Protein AF-A0A0K0GNX7-F1 (afdb_monomer_lite)

Sequence (170 aa):
MAQVKRARSDFEEAIKRAPRALDGAAYTSLGALYYQVPGWPIGFGDDAKARTLLYQGLAIDPDGLDSNYFVGDFLRDQKDWAGAEKAFAKAAAAAPRPGRQIADAGRRKELAAKLADVRAQLAKLVSRLPDCTACAFCWLKTIFHWAKASAPRCGAPPMRWTGCMTASVR

Radius of gyration: 24.94 Å; chains: 1; bounding box: 65×67×50 Å

Organism: Xanthomonas oryzae pv. oryzae (strain PXO99A) (NCBI:txid360094)

Secondary structure (DSSP, 8-state):
-HHHHHHHHHHHHHHHH-TTGGGGHHHHHHHHHHHHS--TTTS---HHHHHHHHHHHHHH-TT-HHHHHHHHHHHHHTT-HHHHHHHHHHHHHPPPPTT-HHHHHHHHHHHHHHHHHHHHHHHHHHTTS--HHHHHHTSSSSTTS----PPP------------------

Foldseek 3Di:
DVVLVVLLVVLVVCCVPPCCPPLNVSLLVNLLSQCVPDPPPVDPHDLVSSVVSLVVSCVSPVQELSSLQSQLVSCVSVVVLVSNLVSLVSSLPHDDDPPCNVVSVVSNVVSVVSNVVSVVSVVVVVVPDPPVVVVVVVPPVPPPPDPDDDDDDPDDDDDDDDDDDDDDDD

InterPro domains:
  IPR011990 Tetratricopeptide-like helical domain superfamily [G3DSA:1.25.40.10] (1-137)
  IPR011990 Tetratricopeptide-like helical domain superfamily [SSF48452] (4-97)

Structure (mmCIF, N/CA/C/O backbone):
data_AF-A0A0K0GNX7-F1
#
_entry.id   AF-A0A0K0GNX7-F1
#
loop_
_atom_site.group_PDB
_atom_site.id
_atom_site.type_symbol
_atom_site.label_atom_id
_atom_site.label_alt_id
_atom_site.label_comp_id
_atom_site.label_asym_id
_atom_site.label_entity_id
_atom_site.label_seq_id
_atom_site.pdbx_PDB_ins_code
_atom_site.Cartn_x
_atom_site.Cartn_y
_atom_site.Cartn_z
_atom_site.occupancy
_atom_site.B_iso_or_equiv
_atom_site.auth_seq_id
_atom_site.auth_comp_id
_atom_site.auth_as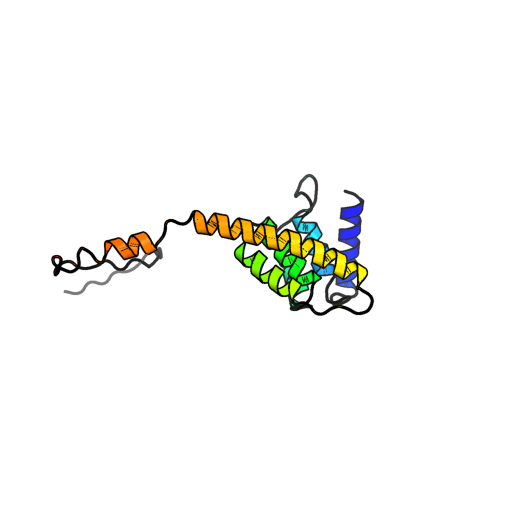ym_id
_atom_site.auth_atom_id
_atom_site.pdbx_PDB_model_num
ATOM 1 N N . MET A 1 1 ? 3.141 19.637 6.027 1.00 74.31 1 MET A N 1
ATOM 2 C CA . MET A 1 1 ? 3.370 18.572 7.039 1.00 74.31 1 MET A CA 1
ATOM 3 C C . MET A 1 1 ? 2.287 18.487 8.118 1.00 74.31 1 MET A C 1
ATOM 5 O O . MET A 1 1 ? 2.021 17.385 8.581 1.00 74.31 1 MET A O 1
ATOM 9 N N . ALA A 1 2 ? 1.625 19.583 8.519 1.00 87.88 2 ALA A N 1
ATOM 10 C CA . ALA A 1 2 ? 0.571 19.532 9.545 1.00 87.88 2 ALA A CA 1
ATOM 11 C C . ALA A 1 2 ? -0.664 18.694 9.145 1.00 87.88 2 ALA A C 1
ATOM 13 O O . ALA A 1 2 ? -1.281 18.068 9.999 1.00 87.88 2 ALA A O 1
ATOM 14 N N . GLN A 1 3 ? -1.028 18.663 7.859 1.00 90.94 3 GLN A N 1
ATOM 15 C CA . GLN A 1 3 ? -2.144 17.853 7.351 1.00 90.94 3 GLN A CA 1
ATOM 16 C C . GLN A 1 3 ? -1.831 16.356 7.439 1.00 90.94 3 GLN A C 1
ATOM 18 O O . GLN A 1 3 ? -2.646 15.584 7.919 1.00 90.94 3 GLN A O 1
ATOM 23 N N . VAL A 1 4 ? -0.617 15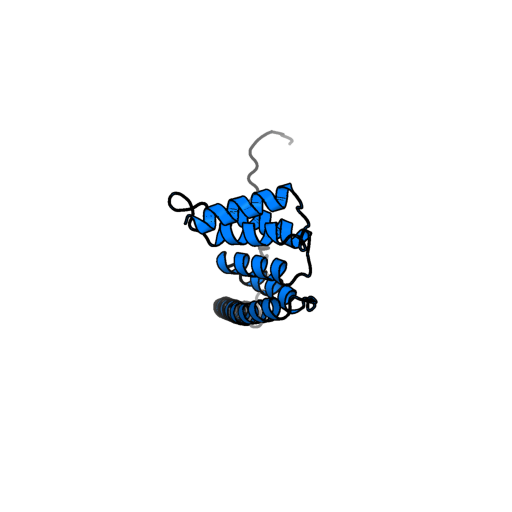.963 7.050 1.00 92.12 4 VAL A N 1
ATOM 24 C CA . VAL A 1 4 ? -0.181 14.559 7.051 1.00 92.12 4 VAL A CA 1
ATOM 25 C C . VAL A 1 4 ? -0.054 14.014 8.478 1.00 92.12 4 VAL A C 1
ATOM 27 O O . VAL A 1 4 ? -0.452 12.887 8.751 1.00 92.12 4 VAL A O 1
ATOM 30 N N . LYS A 1 5 ? 0.431 14.837 9.420 1.00 92.44 5 LYS A N 1
ATOM 31 C CA . LYS A 1 5 ? 0.465 14.482 10.848 1.00 92.44 5 LYS A CA 1
ATOM 32 C C . LYS A 1 5 ? -0.940 14.314 11.442 1.00 92.44 5 LYS A C 1
ATOM 34 O O . LYS A 1 5 ? -1.141 13.401 12.233 1.00 92.44 5 LYS A O 1
ATOM 39 N N . ARG A 1 6 ? -1.902 15.157 11.041 1.00 95.75 6 ARG A N 1
ATOM 40 C CA . ARG A 1 6 ? -3.314 15.008 11.435 1.00 95.75 6 ARG A CA 1
ATOM 41 C C . ARG A 1 6 ? -3.931 13.737 10.857 1.00 95.75 6 ARG A C 1
ATOM 43 O O . ARG A 1 6 ? -4.392 12.912 11.628 1.00 95.75 6 ARG A O 1
ATOM 50 N N . ALA A 1 7 ? -3.791 13.512 9.550 1.00 96.69 7 ALA A N 1
ATOM 51 C CA . ALA A 1 7 ? -4.288 12.303 8.892 1.00 96.69 7 ALA A CA 1
ATOM 52 C C . ALA A 1 7 ? -3.738 11.020 9.535 1.00 96.69 7 ALA A C 1
ATOM 54 O O . ALA A 1 7 ? -4.474 10.062 9.745 1.00 96.69 7 ALA A O 1
ATOM 55 N N . ARG A 1 8 ? -2.450 11.015 9.907 1.00 96.94 8 ARG A N 1
ATOM 56 C CA . ARG A 1 8 ? -1.852 9.918 10.673 1.00 96.94 8 ARG A CA 1
ATOM 57 C C . ARG A 1 8 ? -2.614 9.660 11.980 1.00 96.94 8 ARG A C 1
ATOM 59 O O . ARG A 1 8 ? -2.990 8.520 12.229 1.00 96.94 8 ARG A O 1
ATOM 66 N N . SER A 1 9 ? -2.836 10.700 12.785 1.00 97.19 9 SER A N 1
ATOM 67 C CA . SER A 1 9 ? -3.581 10.596 14.048 1.00 97.19 9 SER A CA 1
ATOM 68 C C . SER A 1 9 ? -5.007 10.086 13.825 1.00 97.19 9 SER A C 1
ATOM 70 O O . SER A 1 9 ? -5.455 9.195 14.542 1.00 97.19 9 SER A O 1
ATOM 72 N N . ASP A 1 10 ? -5.693 10.592 12.799 1.00 97.75 10 ASP A N 1
ATOM 73 C CA . ASP A 1 10 ? -7.069 10.203 12.477 1.00 97.75 10 ASP A CA 1
ATOM 74 C C . ASP A 1 10 ? -7.161 8.713 12.106 1.00 97.75 10 ASP A C 1
ATOM 76 O O . ASP A 1 10 ? -8.056 8.006 12.573 1.00 97.75 10 ASP A O 1
ATOM 80 N N . PHE A 1 11 ? -6.213 8.196 11.315 1.00 97.81 11 PHE A N 1
ATOM 81 C CA . PHE A 1 11 ? -6.173 6.769 10.983 1.00 97.81 11 PHE A CA 1
ATOM 82 C C . PHE A 1 11 ? -5.784 5.895 12.178 1.00 97.81 11 PHE A C 1
ATOM 84 O O . PHE A 1 11 ? -6.364 4.824 12.356 1.00 97.81 11 PHE A O 1
ATOM 91 N N . GLU A 1 12 ? -4.842 6.338 13.016 1.00 97.75 12 GLU A N 1
ATOM 92 C CA . GLU A 1 12 ? -4.495 5.638 14.260 1.00 97.75 12 GLU A CA 1
ATOM 93 C C . GLU A 1 12 ? -5.713 5.543 15.201 1.00 97.75 12 GLU A C 1
ATOM 95 O O . GLU A 1 12 ? -5.950 4.494 15.803 1.00 97.75 12 GLU A O 1
ATOM 100 N N . GLU A 1 13 ? -6.527 6.597 15.305 1.00 98.00 13 GLU A N 1
ATOM 101 C CA . GLU A 1 13 ? -7.793 6.559 16.043 1.00 98.00 13 GLU A CA 1
ATOM 102 C C . GLU A 1 13 ? -8.842 5.663 15.384 1.00 98.00 13 GLU A C 1
ATOM 104 O O . GLU A 1 13 ? -9.505 4.889 16.080 1.00 98.00 13 GLU A O 1
ATOM 109 N N . ALA A 1 14 ? -8.988 5.725 14.060 1.00 97.88 14 ALA A N 1
ATOM 110 C CA . ALA A 1 14 ? -9.924 4.878 13.328 1.00 97.88 14 ALA A CA 1
ATOM 111 C C . ALA A 1 14 ? -9.618 3.388 13.544 1.00 97.88 14 ALA A C 1
ATOM 113 O O . ALA A 1 14 ? -10.534 2.611 13.807 1.00 97.88 14 ALA A O 1
ATOM 114 N N . ILE A 1 15 ? -8.336 3.005 13.531 1.00 97.94 15 ILE A N 1
ATOM 115 C CA . ILE A 1 15 ? -7.893 1.635 13.821 1.00 97.94 15 ILE A CA 1
ATOM 116 C C . ILE A 1 15 ? -8.279 1.216 15.245 1.00 97.94 15 ILE A C 1
ATOM 118 O O . ILE A 1 15 ? -8.747 0.098 15.443 1.00 97.94 15 ILE A O 1
ATOM 122 N N . LYS A 1 16 ? -8.132 2.104 16.237 1.00 97.94 16 LYS A N 1
ATOM 123 C CA . LYS A 1 16 ? -8.528 1.811 17.627 1.00 97.94 16 LYS A CA 1
ATOM 124 C C . LYS A 1 16 ? -10.037 1.621 17.774 1.00 97.94 16 LYS A C 1
ATOM 126 O O . LYS A 1 16 ? -10.464 0.778 18.555 1.00 97.94 16 LYS A O 1
ATOM 131 N N . ARG A 1 17 ? -10.840 2.416 17.059 1.00 97.94 17 ARG A N 1
ATOM 132 C CA . ARG A 1 17 ? -12.308 2.403 17.177 1.00 97.94 17 ARG A CA 1
ATOM 133 C C . ARG A 1 17 ? -12.953 1.275 16.376 1.00 97.94 17 ARG A C 1
ATOM 135 O O . ARG A 1 17 ? -13.846 0.603 16.878 1.00 97.94 17 ARG A O 1
ATOM 142 N N . ALA A 1 18 ? -12.537 1.096 15.127 1.00 96.75 18 ALA A N 1
ATOM 143 C CA . ALA A 1 18 ? -13.142 0.153 14.197 1.00 96.75 18 ALA A CA 1
ATOM 144 C C . ALA A 1 18 ? -12.093 -0.342 13.180 1.00 96.75 18 ALA A C 1
ATOM 146 O O . ALA A 1 18 ? -12.087 0.095 12.028 1.00 96.75 18 ALA A O 1
ATOM 147 N N . PRO A 1 19 ? -11.210 -1.281 13.569 1.00 95.44 19 PRO A N 1
ATOM 148 C CA . PRO A 1 19 ? -10.053 -1.684 12.759 1.00 95.44 19 PRO A CA 1
ATOM 149 C C . PRO A 1 19 ? -10.429 -2.294 11.403 1.00 95.44 19 PRO A C 1
ATOM 151 O O . PRO A 1 19 ? -9.663 -2.214 10.448 1.00 95.44 19 PRO A O 1
ATOM 154 N N . ARG A 1 20 ? -11.619 -2.894 11.300 1.00 96.12 20 ARG A N 1
ATOM 155 C CA . ARG A 1 20 ? -12.124 -3.520 10.069 1.00 96.12 20 ARG A CA 1
ATOM 156 C C . ARG A 1 20 ? -13.082 -2.625 9.279 1.00 96.12 20 ARG A C 1
ATOM 158 O O . ARG A 1 20 ? -13.635 -3.081 8.285 1.00 96.12 20 ARG A O 1
ATOM 165 N N . ALA A 1 21 ? -13.311 -1.384 9.714 1.00 94.25 21 ALA A N 1
ATOM 166 C CA . ALA A 1 21 ? -14.197 -0.471 9.001 1.00 94.25 21 ALA A CA 1
ATOM 167 C C . ALA A 1 21 ? -13.680 -0.208 7.584 1.00 94.25 21 ALA A C 1
ATOM 169 O O . ALA A 1 21 ? -12.473 -0.054 7.378 1.00 94.25 21 ALA A O 1
ATOM 170 N N . LEU A 1 22 ? -14.613 -0.131 6.628 1.00 92.56 22 LEU A N 1
ATOM 171 C CA . LEU A 1 22 ? -14.316 0.090 5.210 1.00 92.56 22 LEU A CA 1
ATOM 172 C C . LEU A 1 22 ? -13.235 -0.874 4.698 1.00 92.56 22 LEU A C 1
ATOM 174 O O . LEU A 1 22 ? -12.269 -0.442 4.073 1.00 92.56 22 LEU A O 1
ATOM 178 N N . ASP A 1 23 ? -13.367 -2.155 5.047 1.00 94.25 23 ASP A N 1
ATOM 179 C CA . ASP A 1 23 ? -12.477 -3.229 4.600 1.00 94.25 23 ASP A CA 1
ATOM 180 C C . ASP A 1 23 ? -10.998 -2.977 4.956 1.00 94.25 23 ASP A C 1
ATOM 182 O O . ASP A 1 23 ? -10.072 -3.289 4.214 1.00 94.25 23 ASP A O 1
ATOM 186 N N . GLY A 1 24 ? -10.757 -2.370 6.125 1.00 95.62 24 GLY A N 1
ATOM 187 C CA . GLY A 1 24 ? -9.405 -2.082 6.608 1.00 95.62 24 GLY A CA 1
ATOM 188 C C . GLY A 1 24 ? -8.747 -0.863 5.951 1.00 95.62 24 GLY A C 1
ATOM 189 O O . GLY A 1 24 ? -7.527 -0.710 6.038 1.00 95.62 24 GLY A O 1
ATOM 190 N N . ALA A 1 25 ? -9.520 0.043 5.341 1.00 94.69 25 ALA A N 1
ATOM 191 C CA . ALA A 1 25 ? -9.002 1.232 4.653 1.00 94.69 25 ALA A CA 1
ATOM 192 C C . ALA A 1 25 ? -8.097 2.132 5.517 1.00 94.69 25 ALA A C 1
ATOM 194 O O . ALA A 1 25 ? -7.219 2.823 4.990 1.00 94.69 25 ALA A O 1
ATOM 195 N N . ALA A 1 26 ? -8.291 2.146 6.840 1.00 97.81 26 ALA A N 1
ATOM 196 C CA . ALA A 1 26 ? -7.422 2.896 7.746 1.00 97.81 26 ALA A CA 1
ATOM 197 C C . ALA A 1 26 ? -5.989 2.332 7.752 1.00 97.81 26 ALA A C 1
ATOM 199 O O . ALA A 1 26 ? -5.033 3.104 7.711 1.00 97.81 26 ALA A O 1
ATOM 200 N N . TYR A 1 27 ? -5.829 1.004 7.708 1.00 98.44 27 TYR A N 1
ATOM 201 C CA . TYR A 1 27 ? -4.520 0.356 7.605 1.00 98.44 27 TYR A CA 1
ATOM 202 C C . TYR A 1 27 ? -3.839 0.662 6.271 1.00 98.44 27 TYR A C 1
ATOM 204 O O . TYR A 1 27 ? -2.669 1.045 6.256 1.00 98.44 27 TYR A O 1
ATOM 212 N N . THR A 1 28 ? -4.568 0.552 5.155 1.00 97.44 28 THR A N 1
ATOM 213 C CA . THR A 1 28 ? -3.998 0.812 3.823 1.00 97.44 28 THR A CA 1
ATOM 214 C C . THR A 1 28 ? -3.575 2.272 3.672 1.00 97.44 28 THR A C 1
ATOM 216 O O . THR A 1 28 ? -2.489 2.556 3.172 1.00 97.44 28 THR A O 1
ATOM 219 N N . SER A 1 29 ? -4.402 3.204 4.154 1.00 97.19 29 SER A N 1
ATOM 220 C CA . SER A 1 29 ? -4.133 4.643 4.057 1.00 97.19 29 SER A CA 1
ATOM 221 C C . SER A 1 29 ? -3.002 5.079 4.987 1.00 97.19 29 SER A C 1
ATOM 223 O O . SER A 1 29 ? -2.125 5.835 4.574 1.00 97.19 29 SER A O 1
ATOM 225 N N . LEU A 1 30 ? -2.972 4.574 6.225 1.00 98.19 30 LEU A N 1
ATOM 226 C CA . LEU A 1 30 ? -1.881 4.851 7.158 1.00 98.19 30 LEU A CA 1
ATOM 227 C C . LEU A 1 30 ? -0.560 4.261 6.653 1.00 98.19 30 LEU A C 1
ATOM 229 O O . LEU A 1 30 ? 0.462 4.943 6.680 1.00 98.19 30 LEU A O 1
ATOM 233 N N . GLY A 1 31 ? -0.585 3.028 6.140 1.00 98.25 31 GLY A N 1
ATOM 234 C CA . GLY A 1 31 ? 0.570 2.398 5.505 1.00 98.25 31 GLY A CA 1
ATOM 235 C C . GLY A 1 31 ? 1.100 3.213 4.325 1.00 98.25 31 GLY A C 1
ATOM 236 O O . GLY A 1 31 ? 2.309 3.413 4.225 1.00 98.25 31 GLY A O 1
ATOM 237 N N . ALA A 1 32 ? 0.206 3.767 3.497 1.00 97.56 32 ALA A N 1
ATOM 238 C CA . ALA A 1 32 ? 0.582 4.652 2.399 1.00 97.56 32 ALA A CA 1
ATOM 239 C C . ALA A 1 32 ? 1.310 5.918 2.862 1.00 97.56 32 ALA A C 1
ATOM 241 O O . ALA A 1 32 ? 2.344 6.275 2.301 1.00 97.56 32 ALA A O 1
ATOM 242 N N . LEU A 1 33 ? 0.837 6.555 3.937 1.00 97.19 33 LEU A N 1
ATOM 243 C CA . LEU A 1 33 ? 1.528 7.713 4.506 1.00 97.19 33 LEU A CA 1
ATOM 244 C C . LEU A 1 33 ? 2.952 7.373 4.958 1.00 97.19 33 LEU A C 1
ATOM 246 O O . LEU A 1 33 ? 3.846 8.199 4.803 1.00 97.19 33 LEU A O 1
ATOM 250 N N . TYR A 1 34 ? 3.179 6.180 5.507 1.00 98.12 34 TYR A N 1
ATOM 251 C CA . TYR A 1 34 ? 4.494 5.817 6.027 1.00 98.12 34 TYR A CA 1
ATOM 252 C C . TYR A 1 34 ? 5.569 5.634 4.949 1.00 98.12 34 TYR A C 1
ATOM 254 O O . TYR A 1 34 ? 6.707 5.980 5.238 1.00 98.12 34 TYR A O 1
ATOM 262 N N . TYR A 1 35 ? 5.257 5.153 3.741 1.00 97.44 35 TYR A N 1
ATOM 263 C CA . TYR A 1 35 ? 6.278 5.061 2.677 1.00 97.44 35 TYR A CA 1
ATOM 264 C C . TYR A 1 35 ? 6.345 6.321 1.799 1.00 97.44 35 TYR A C 1
ATOM 266 O O . TYR A 1 35 ? 7.373 6.614 1.205 1.00 97.44 35 TYR A O 1
ATOM 274 N N . GLN A 1 36 ? 5.266 7.109 1.721 1.00 95.62 36 GLN A N 1
ATOM 275 C CA . GLN A 1 36 ? 5.227 8.301 0.859 1.00 95.62 36 GLN A CA 1
ATOM 276 C C . GLN A 1 36 ? 5.784 9.567 1.525 1.00 95.62 36 GLN A C 1
ATOM 278 O O . GLN A 1 36 ? 6.114 10.541 0.844 1.00 95.62 36 GLN A O 1
ATOM 283 N N . VAL A 1 37 ? 5.838 9.606 2.856 1.00 95.75 37 VAL A N 1
ATOM 284 C CA . VAL A 1 37 ? 6.313 10.771 3.613 1.00 95.75 37 VAL A CA 1
ATOM 285 C C . VAL A 1 37 ? 7.810 10.626 3.885 1.00 95.75 37 VAL A C 1
ATOM 287 O O . VAL A 1 37 ? 8.253 9.533 4.219 1.00 95.75 37 VAL A O 1
ATOM 290 N N . PRO A 1 38 ? 8.602 11.715 3.834 1.00 94.12 38 PRO A N 1
ATOM 291 C CA . PRO A 1 38 ? 10.005 11.661 4.224 1.00 94.12 38 PRO A CA 1
ATOM 292 C C . PRO A 1 38 ? 10.203 11.112 5.642 1.00 94.12 38 PRO A C 1
ATOM 294 O O . PRO A 1 38 ? 9.410 11.381 6.552 1.00 94.12 38 PRO A O 1
ATOM 297 N N . GLY A 1 39 ? 11.298 10.385 5.842 1.00 94.56 39 GLY A N 1
ATOM 298 C CA . GLY A 1 39 ? 11.718 9.913 7.157 1.00 94.56 39 GLY A CA 1
ATOM 299 C C . GLY A 1 39 ? 12.164 11.034 8.104 1.00 94.56 39 GLY A C 1
ATOM 300 O O . GLY A 1 39 ? 12.097 12.234 7.805 1.00 94.56 39 GLY A O 1
ATOM 301 N N . TRP A 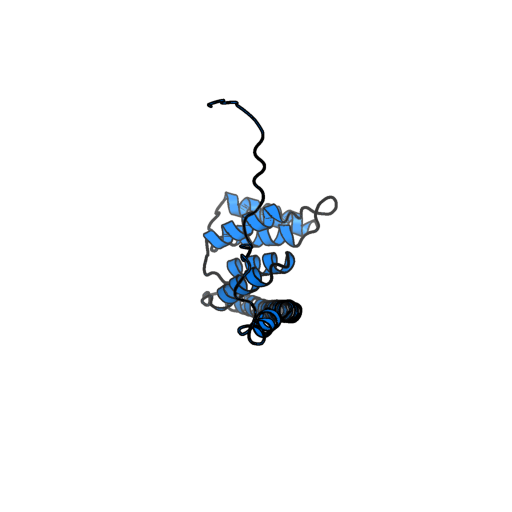1 40 ? 12.641 10.625 9.278 1.00 90.06 40 TRP A N 1
ATOM 302 C CA . TRP A 1 40 ? 13.270 11.523 10.248 1.00 90.06 40 TRP A CA 1
ATOM 303 C C . TRP A 1 40 ? 14.507 12.217 9.633 1.00 90.06 40 TRP A C 1
ATOM 305 O O . TRP A 1 40 ? 15.240 11.565 8.887 1.00 90.06 40 TRP A O 1
ATOM 315 N N . PRO A 1 41 ? 14.776 13.511 9.920 1.00 91.62 41 PRO A N 1
ATOM 316 C CA . PRO A 1 41 ? 14.113 14.383 10.903 1.00 91.62 41 PRO A CA 1
ATOM 317 C C . PRO A 1 41 ? 12.942 15.219 10.361 1.00 91.62 41 PRO A C 1
ATOM 319 O O . PRO A 1 41 ? 12.298 15.939 11.123 1.00 91.62 41 PRO A O 1
ATOM 322 N N . ILE A 1 42 ? 12.659 15.158 9.057 1.00 90.69 42 ILE A N 1
ATOM 323 C CA . ILE A 1 42 ? 11.699 16.060 8.396 1.00 90.69 42 ILE A CA 1
ATOM 324 C C . ILE A 1 42 ? 10.256 15.558 8.556 1.00 90.69 42 ILE A C 1
ATOM 326 O O . ILE A 1 42 ? 9.318 16.349 8.711 1.00 90.69 42 ILE A O 1
ATOM 330 N N . GLY A 1 43 ? 10.071 14.240 8.532 1.00 93.19 43 GLY A N 1
ATOM 331 C CA . GLY A 1 43 ? 8.773 13.595 8.656 1.00 93.19 43 GLY A CA 1
ATOM 332 C C . GLY A 1 43 ? 8.818 12.366 9.554 1.00 93.19 43 GLY A C 1
ATOM 333 O O . GLY A 1 43 ? 9.594 12.288 10.505 1.00 93.19 43 GLY A O 1
ATOM 334 N N . PHE A 1 44 ? 7.907 11.437 9.289 1.00 95.31 44 PHE A N 1
ATOM 335 C CA . PHE A 1 44 ? 7.724 10.216 10.074 1.00 95.31 44 PHE A CA 1
ATOM 336 C C . PHE A 1 44 ? 7.722 8.958 9.205 1.00 95.31 44 PHE A C 1
ATOM 338 O O . PHE A 1 44 ? 7.273 7.914 9.678 1.00 95.31 44 PHE A O 1
ATOM 345 N N . GLY A 1 45 ? 8.173 9.073 7.953 1.00 96.88 45 GLY A N 1
ATOM 346 C CA . GLY A 1 45 ? 8.247 7.947 7.035 1.00 96.88 45 GLY A CA 1
ATOM 347 C C . GLY A 1 45 ? 9.034 6.778 7.620 1.00 96.88 45 GLY A C 1
ATOM 348 O O . GLY A 1 45 ? 10.031 6.986 8.317 1.00 96.88 45 GLY A O 1
ATOM 349 N N . ASP A 1 46 ? 8.538 5.569 7.376 1.00 97.88 46 ASP A N 1
ATOM 350 C CA . ASP A 1 46 ? 9.052 4.309 7.911 1.00 97.88 46 ASP A CA 1
ATOM 351 C C . ASP A 1 46 ? 8.527 3.139 7.059 1.00 97.88 46 ASP 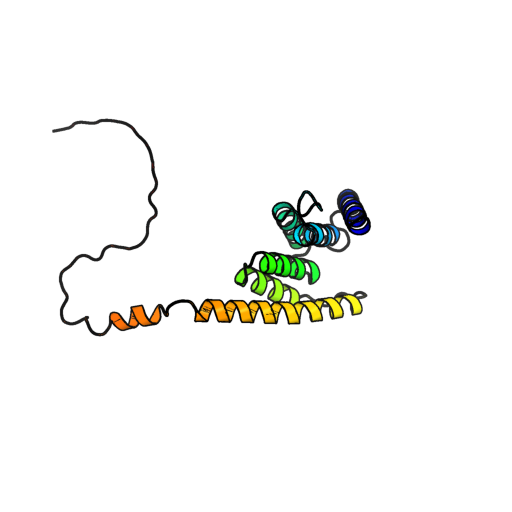A C 1
ATOM 353 O O . ASP A 1 46 ? 7.396 2.675 7.235 1.00 97.88 46 ASP A O 1
ATOM 357 N N . ASP A 1 47 ? 9.355 2.641 6.138 1.00 97.56 47 ASP A N 1
ATOM 358 C CA . ASP A 1 47 ? 8.991 1.553 5.218 1.00 97.56 47 ASP A CA 1
ATOM 359 C C . ASP A 1 47 ? 8.632 0.245 5.935 1.00 97.56 47 ASP A C 1
ATOM 361 O O . ASP A 1 47 ? 7.834 -0.553 5.430 1.00 97.56 47 ASP A O 1
ATOM 365 N N . ALA A 1 48 ? 9.207 -0.005 7.115 1.00 97.94 48 ALA A N 1
ATOM 366 C CA . ALA A 1 48 ? 8.921 -1.212 7.883 1.00 97.94 48 ALA A CA 1
ATOM 367 C C . ALA A 1 48 ? 7.510 -1.147 8.485 1.00 97.94 48 ALA A C 1
ATOM 369 O O . ALA A 1 48 ? 6.746 -2.121 8.413 1.00 97.94 48 ALA A O 1
ATOM 370 N N . LYS A 1 49 ? 7.120 0.022 9.010 1.00 98.12 49 LYS A N 1
ATOM 371 C CA . LYS A 1 49 ? 5.729 0.268 9.422 1.00 98.12 49 LYS A CA 1
ATOM 372 C C . LYS A 1 49 ? 4.779 0.266 8.240 1.00 98.12 49 LYS A C 1
ATOM 374 O O . LYS A 1 49 ? 3.718 -0.349 8.348 1.00 98.12 49 LYS A O 1
ATOM 379 N N . ALA A 1 50 ? 5.159 0.889 7.124 1.00 98.50 50 ALA A N 1
ATOM 380 C CA . ALA A 1 50 ? 4.359 0.893 5.905 1.00 98.50 50 ALA A CA 1
ATOM 381 C C . ALA A 1 50 ? 4.019 -0.537 5.478 1.00 98.50 50 ALA A C 1
ATOM 383 O O . ALA A 1 50 ? 2.843 -0.880 5.368 1.00 98.50 50 ALA A O 1
ATOM 384 N N . ARG A 1 51 ? 5.031 -1.407 5.358 1.00 98.56 51 ARG A N 1
ATOM 385 C CA . ARG A 1 51 ? 4.841 -2.829 5.046 1.00 98.56 51 ARG A CA 1
ATOM 386 C C . ARG A 1 51 ? 3.875 -3.493 6.022 1.00 98.56 51 ARG A C 1
ATOM 388 O O . ARG A 1 51 ? 2.916 -4.121 5.594 1.00 98.56 51 ARG A O 1
ATOM 395 N N . THR A 1 52 ? 4.107 -3.347 7.323 1.00 98.56 52 THR A N 1
ATOM 396 C CA . THR A 1 52 ? 3.276 -4.002 8.345 1.00 98.56 52 THR A CA 1
ATOM 397 C C . THR A 1 52 ? 1.803 -3.617 8.200 1.00 98.56 52 THR A C 1
ATOM 399 O O . THR A 1 52 ? 0.936 -4.486 8.146 1.00 98.56 52 THR A O 1
ATOM 402 N N . LEU A 1 53 ? 1.521 -2.321 8.064 1.00 98.69 53 LEU A N 1
ATOM 403 C CA . LEU A 1 53 ? 0.159 -1.800 7.959 1.00 98.69 53 LEU A CA 1
ATOM 404 C C . LEU A 1 53 ? -0.505 -2.170 6.628 1.00 98.69 53 LEU A C 1
ATOM 406 O O . LEU A 1 53 ? -1.659 -2.589 6.611 1.00 98.69 53 LEU A O 1
ATOM 410 N N . LEU A 1 54 ? 0.220 -2.074 5.512 1.00 98.62 54 LEU A N 1
ATOM 411 C CA . LEU A 1 54 ? -0.310 -2.435 4.195 1.00 98.62 54 LEU A CA 1
ATOM 412 C C . LEU A 1 54 ? -0.701 -3.913 4.129 1.00 98.62 54 LEU A C 1
ATOM 414 O O . LEU A 1 54 ? -1.776 -4.240 3.631 1.00 98.62 54 LEU A O 1
ATOM 418 N N . TYR A 1 55 ? 0.128 -4.803 4.679 1.00 98.44 55 TYR A N 1
ATOM 419 C CA . TYR A 1 55 ? -0.178 -6.233 4.717 1.00 98.44 55 TYR A CA 1
ATOM 420 C C . TYR A 1 55 ? -1.287 -6.573 5.723 1.00 98.44 55 TYR A C 1
ATOM 422 O O . TYR A 1 55 ? -2.041 -7.512 5.483 1.00 98.44 55 TYR A O 1
ATOM 430 N N . GLN A 1 56 ? -1.454 -5.799 6.801 1.00 98.31 56 GLN A N 1
ATOM 431 C CA . GLN A 1 56 ? -2.636 -5.906 7.666 1.00 98.31 56 GLN A CA 1
ATOM 432 C C . GLN A 1 56 ? -3.921 -5.526 6.919 1.00 98.31 56 GLN A C 1
ATOM 434 O O . GLN A 1 56 ? -4.903 -6.260 6.992 1.00 98.31 56 GLN A O 1
ATOM 439 N N . GLY A 1 57 ? -3.906 -4.430 6.153 1.00 98.12 57 GLY A N 1
ATOM 440 C CA . GLY A 1 57 ? -5.029 -4.052 5.290 1.00 98.12 57 GLY A CA 1
ATOM 441 C C . GLY A 1 57 ? -5.333 -5.120 4.235 1.00 98.12 57 GLY A C 1
ATOM 442 O O . GLY A 1 57 ? -6.484 -5.506 4.062 1.00 98.12 57 GLY A O 1
ATOM 443 N N . LEU A 1 58 ? -4.297 -5.673 3.596 1.00 98.25 58 LEU A N 1
ATOM 444 C CA . LEU A 1 58 ? -4.436 -6.775 2.639 1.00 98.25 58 LEU A CA 1
ATOM 445 C C . LEU A 1 58 ? -5.006 -8.050 3.271 1.00 98.25 58 LEU A C 1
ATOM 447 O O . LEU A 1 58 ? -5.760 -8.763 2.624 1.00 98.25 58 LEU A O 1
ATOM 451 N N . ALA A 1 59 ? -4.670 -8.353 4.525 1.00 98.19 59 ALA A N 1
ATOM 452 C CA . ALA A 1 59 ? -5.231 -9.509 5.220 1.00 98.19 59 ALA A CA 1
ATOM 453 C C . ALA A 1 59 ? -6.732 -9.346 5.522 1.00 98.19 59 ALA A C 1
ATOM 455 O O . ALA A 1 59 ? -7.447 -10.343 5.609 1.00 98.19 59 ALA A O 1
ATOM 456 N N . ILE A 1 60 ? -7.208 -8.107 5.690 1.00 97.88 60 ILE A N 1
ATOM 457 C CA . ILE A 1 60 ? -8.631 -7.806 5.896 1.00 97.88 60 ILE A CA 1
ATOM 458 C C . ILE A 1 60 ? -9.392 -7.871 4.567 1.00 97.88 60 ILE A C 1
ATOM 460 O O . ILE A 1 60 ? -10.474 -8.455 4.531 1.00 97.88 60 ILE A O 1
ATOM 464 N N . ASP A 1 61 ? -8.820 -7.307 3.502 1.00 96.81 61 ASP A N 1
ATOM 465 C CA . ASP A 1 61 ? -9.409 -7.255 2.162 1.00 96.81 61 ASP A CA 1
ATOM 466 C C . ASP A 1 61 ? -8.436 -7.816 1.108 1.00 96.81 61 ASP A C 1
ATOM 468 O O . ASP A 1 61 ? -7.732 -7.057 0.427 1.00 96.81 61 ASP A O 1
ATOM 472 N N . PRO A 1 62 ? -8.342 -9.152 0.971 1.00 97.50 62 PRO A N 1
ATOM 473 C CA . PRO A 1 62 ? -7.338 -9.785 0.122 1.00 97.50 62 PRO A CA 1
ATOM 474 C C . PRO A 1 62 ? -7.570 -9.547 -1.367 1.00 97.50 62 PRO A C 1
ATOM 476 O O . PRO A 1 62 ? -6.602 -9.582 -2.130 1.00 97.50 62 PRO A O 1
ATOM 479 N N . ASP A 1 63 ? -8.810 -9.306 -1.787 1.00 96.19 63 ASP A N 1
ATOM 480 C CA . ASP A 1 63 ? -9.206 -9.150 -3.194 1.00 96.19 63 ASP A CA 1
ATOM 481 C C . ASP A 1 63 ? -9.607 -7.703 -3.536 1.00 96.19 63 ASP A C 1
ATOM 483 O O . ASP A 1 63 ? -10.035 -7.403 -4.652 1.00 96.19 63 ASP A O 1
ATOM 487 N N . GLY A 1 64 ? -9.422 -6.790 -2.582 1.00 95.88 64 GLY A N 1
ATOM 488 C CA . GLY A 1 64 ? -9.732 -5.377 -2.697 1.00 95.88 64 GLY A CA 1
ATOM 489 C C . GLY A 1 64 ? -8.885 -4.619 -3.703 1.00 95.88 64 GLY A C 1
ATOM 490 O O . GLY A 1 64 ? -7.689 -4.868 -3.871 1.00 95.88 64 GLY A O 1
ATOM 491 N N . LEU A 1 65 ? -9.499 -3.611 -4.326 1.00 97.06 65 LEU A N 1
ATOM 492 C CA . LEU A 1 65 ? -8.807 -2.696 -5.231 1.00 97.06 65 LEU A CA 1
ATOM 493 C C . LEU A 1 65 ? -7.734 -1.885 -4.489 1.00 97.06 65 LEU A C 1
ATOM 495 O O . LEU A 1 65 ? -6.587 -1.848 -4.925 1.00 97.06 65 LEU A O 1
ATOM 499 N N . ASP A 1 66 ? -8.098 -1.231 -3.381 1.00 95.81 66 ASP A N 1
ATOM 500 C CA . ASP A 1 66 ? -7.196 -0.309 -2.678 1.00 95.81 66 ASP A CA 1
ATOM 501 C C . ASP A 1 66 ? -6.083 -1.060 -1.931 1.00 95.81 66 ASP A C 1
ATOM 503 O O . ASP A 1 66 ? -4.922 -0.663 -2.017 1.00 95.81 66 ASP A O 1
ATOM 507 N N . SER A 1 67 ? -6.404 -2.162 -1.248 1.00 97.38 67 SER A N 1
ATOM 508 C CA . SER A 1 67 ? -5.426 -2.975 -0.512 1.00 97.38 67 SER A CA 1
ATOM 509 C C . SER A 1 67 ? -4.316 -3.492 -1.427 1.00 97.38 67 SER A C 1
ATOM 511 O O . SER A 1 67 ? -3.134 -3.250 -1.174 1.00 97.38 67 SER A O 1
ATOM 513 N N . ASN A 1 68 ? -4.686 -4.118 -2.545 1.00 98.44 68 ASN A N 1
ATOM 514 C CA . ASN A 1 68 ? -3.731 -4.621 -3.525 1.00 98.44 68 ASN A CA 1
ATOM 515 C C . ASN A 1 68 ? -3.013 -3.495 -4.280 1.00 98.44 68 ASN A C 1
ATOM 517 O O . ASN A 1 68 ? -1.821 -3.618 -4.565 1.00 98.44 68 ASN A O 1
ATOM 521 N N . TYR A 1 69 ? -3.694 -2.382 -4.574 1.00 98.50 69 TYR A N 1
ATOM 522 C CA . TYR A 1 69 ? -3.063 -1.225 -5.209 1.00 98.50 69 TYR A CA 1
ATOM 523 C C . TYR A 1 69 ? -1.949 -0.640 -4.339 1.00 98.50 69 TYR A C 1
ATOM 525 O O . TYR A 1 69 ? -0.842 -0.440 -4.832 1.00 98.50 69 TYR A O 1
ATOM 533 N N . PHE A 1 70 ? -2.203 -0.379 -3.054 1.00 98.44 70 PHE A N 1
ATOM 534 C CA . PHE A 1 70 ? -1.194 0.235 -2.188 1.00 98.44 70 PHE A CA 1
ATOM 535 C C . PHE A 1 70 ? -0.052 -0.726 -1.842 1.00 98.44 70 PHE A C 1
ATOM 537 O O . PHE A 1 70 ? 1.091 -0.285 -1.749 1.00 98.44 70 PHE A O 1
ATOM 544 N N . VAL A 1 71 ? -0.314 -2.034 -1.736 1.00 98.69 71 VAL A N 1
ATOM 545 C CA . VAL A 1 71 ? 0.759 -3.040 -1.646 1.00 98.69 71 VAL A CA 1
ATOM 546 C C . VAL A 1 71 ? 1.609 -3.038 -2.917 1.00 98.69 71 VAL A C 1
ATOM 548 O O . VAL A 1 71 ? 2.833 -3.006 -2.826 1.00 98.69 71 VAL A O 1
ATOM 551 N N . GLY A 1 72 ? 0.986 -3.019 -4.099 1.00 98.56 72 GLY A N 1
ATOM 552 C CA . GLY A 1 72 ? 1.709 -2.948 -5.369 1.00 98.56 72 GLY A CA 1
ATOM 553 C C . GLY A 1 72 ? 2.536 -1.673 -5.509 1.00 98.56 72 GLY A C 1
ATOM 554 O O . GLY A 1 72 ? 3.685 -1.726 -5.943 1.00 98.56 72 GLY A O 1
ATOM 555 N N . ASP A 1 73 ? 1.993 -0.535 -5.081 1.00 98.62 73 ASP A N 1
ATOM 556 C CA . ASP A 1 73 ? 2.692 0.747 -5.123 1.00 98.62 73 ASP A CA 1
ATOM 557 C C . ASP A 1 73 ? 3.881 0.803 -4.166 1.00 98.62 73 ASP A C 1
ATOM 559 O O . ASP A 1 73 ? 4.944 1.283 -4.549 1.00 98.62 73 ASP A O 1
ATOM 563 N N . PHE A 1 74 ? 3.726 0.259 -2.959 1.00 98.62 74 PHE A N 1
ATOM 564 C CA . PHE A 1 74 ? 4.820 0.117 -2.007 1.00 98.62 74 PHE A CA 1
ATOM 565 C C . PHE A 1 74 ? 5.927 -0.794 -2.548 1.00 98.62 74 PHE A C 1
ATOM 567 O O . PHE A 1 74 ? 7.097 -0.432 -2.517 1.00 98.62 74 PHE A O 1
ATOM 574 N N . LEU A 1 75 ? 5.583 -1.960 -3.105 1.00 98.62 75 LEU A N 1
ATOM 575 C CA . LEU A 1 75 ? 6.578 -2.868 -3.691 1.00 98.62 75 LEU A CA 1
ATOM 576 C C . LEU A 1 75 ? 7.300 -2.229 -4.883 1.00 98.62 75 LEU A C 1
ATOM 578 O O . LEU A 1 75 ? 8.509 -2.403 -5.032 1.00 98.62 75 LEU A O 1
ATOM 582 N N . ARG A 1 76 ? 6.581 -1.441 -5.690 1.00 98.31 76 ARG A N 1
ATOM 583 C CA . ARG A 1 76 ? 7.153 -0.651 -6.785 1.00 98.31 76 ARG A CA 1
ATOM 584 C C . ARG A 1 76 ? 8.172 0.365 -6.269 1.00 98.31 76 ARG A C 1
ATOM 586 O O . ARG A 1 76 ? 9.249 0.466 -6.850 1.00 98.31 76 ARG A O 1
ATOM 593 N N . ASP A 1 77 ? 7.852 1.086 -5.196 1.00 97.25 77 ASP A N 1
ATOM 594 C CA . ASP A 1 77 ? 8.758 2.055 -4.562 1.00 97.25 77 ASP A CA 1
ATOM 595 C C . ASP A 1 77 ? 10.039 1.377 -4.044 1.00 97.25 77 ASP A C 1
ATOM 597 O O . ASP A 1 77 ? 11.154 1.814 -4.338 1.00 97.25 77 ASP A O 1
ATOM 601 N N . GLN A 1 78 ? 9.884 0.186 -3.455 1.00 97.31 78 GLN A N 1
ATOM 602 C CA . GLN A 1 78 ? 10.998 -0.670 -3.031 1.00 97.31 78 GLN A CA 1
ATOM 603 C C . GLN A 1 78 ? 11.724 -1.377 -4.190 1.00 97.31 78 GLN A C 1
ATOM 605 O O . GLN A 1 78 ? 12.638 -2.169 -3.950 1.00 97.31 78 GLN A O 1
ATOM 610 N N . LYS A 1 79 ? 11.348 -1.099 -5.448 1.00 97.19 79 LYS A N 1
ATOM 611 C CA . LYS A 1 79 ? 11.892 -1.707 -6.677 1.00 97.19 79 LYS A CA 1
ATOM 612 C C . LYS A 1 79 ? 11.716 -3.229 -6.760 1.00 97.19 79 LYS A C 1
ATOM 614 O O . LYS A 1 79 ? 12.386 -3.884 -7.560 1.00 97.19 79 LYS A O 1
ATOM 619 N N . ASP A 1 80 ? 10.795 -3.799 -5.986 1.00 98.00 80 ASP A N 1
ATOM 620 C CA . ASP A 1 80 ? 10.320 -5.169 -6.172 1.00 98.00 80 ASP A CA 1
ATOM 621 C C . ASP A 1 80 ? 9.267 -5.188 -7.285 1.00 98.00 80 ASP A C 1
ATOM 623 O O . ASP A 1 80 ? 8.056 -5.234 -7.060 1.00 98.00 80 ASP A O 1
ATOM 627 N N . TRP A 1 81 ? 9.749 -5.114 -8.524 1.00 98.06 81 TRP A N 1
ATOM 628 C CA . TRP A 1 81 ? 8.889 -5.021 -9.700 1.00 98.06 81 TRP A CA 1
ATOM 629 C C . TRP A 1 81 ? 8.017 -6.266 -9.896 1.00 98.06 81 TRP A C 1
ATOM 631 O O . TRP A 1 81 ? 6.870 -6.152 -10.320 1.00 98.06 81 TRP A O 1
ATOM 641 N N . ALA A 1 82 ? 8.533 -7.452 -9.564 1.00 97.75 82 ALA A N 1
ATOM 642 C CA . ALA A 1 82 ? 7.798 -8.704 -9.725 1.00 97.75 82 ALA A CA 1
ATOM 643 C C . ALA A 1 82 ? 6.671 -8.828 -8.689 1.00 97.75 82 ALA A C 1
ATOM 645 O O . ALA A 1 82 ? 5.558 -9.237 -9.027 1.00 97.75 82 ALA A O 1
ATOM 646 N N . GLY A 1 83 ? 6.936 -8.451 -7.435 1.00 98.19 83 GLY A N 1
ATOM 647 C CA . GLY A 1 83 ? 5.910 -8.364 -6.400 1.00 98.19 83 GLY A CA 1
ATOM 648 C C . GLY A 1 83 ? 4.856 -7.305 -6.728 1.00 98.19 83 GLY A C 1
ATOM 649 O O . GLY A 1 83 ? 3.656 -7.575 -6.626 1.00 98.19 83 GLY A O 1
ATOM 650 N N . ALA A 1 84 ? 5.294 -6.133 -7.198 1.00 98.62 84 ALA A N 1
ATOM 651 C CA . ALA A 1 84 ? 4.408 -5.046 -7.600 1.00 98.62 84 ALA A CA 1
ATOM 652 C C . ALA A 1 84 ? 3.457 -5.457 -8.729 1.00 98.62 84 ALA A C 1
ATOM 654 O O . ALA A 1 84 ? 2.260 -5.183 -8.647 1.00 98.62 84 ALA A O 1
ATOM 655 N N . GLU A 1 85 ? 3.957 -6.153 -9.757 1.00 98.56 85 GLU A N 1
ATOM 656 C CA . GLU A 1 85 ? 3.120 -6.615 -10.868 1.00 98.56 85 GLU A CA 1
ATOM 657 C C . GLU A 1 85 ? 2.014 -7.557 -10.381 1.00 98.56 85 GLU A C 1
ATOM 659 O O . GLU A 1 85 ? 0.850 -7.372 -10.735 1.00 98.56 85 GLU A O 1
ATOM 664 N N . LYS A 1 86 ? 2.355 -8.527 -9.523 1.00 98.44 86 LYS A N 1
ATOM 665 C CA . LYS A 1 86 ? 1.385 -9.483 -8.970 1.00 98.44 86 LYS A CA 1
ATOM 666 C C . LYS A 1 86 ? 0.289 -8.780 -8.173 1.00 98.44 86 LYS A C 1
ATOM 668 O O . LYS A 1 86 ? -0.892 -9.062 -8.375 1.00 98.44 86 LYS A O 1
ATOM 673 N N . ALA A 1 87 ? 0.671 -7.852 -7.299 1.00 98.50 87 ALA A N 1
ATOM 674 C CA . ALA A 1 87 ? -0.281 -7.088 -6.499 1.00 98.50 87 ALA A CA 1
ATOM 675 C C . ALA A 1 87 ? -1.176 -6.202 -7.384 1.00 98.50 87 ALA A C 1
ATOM 677 O O . AL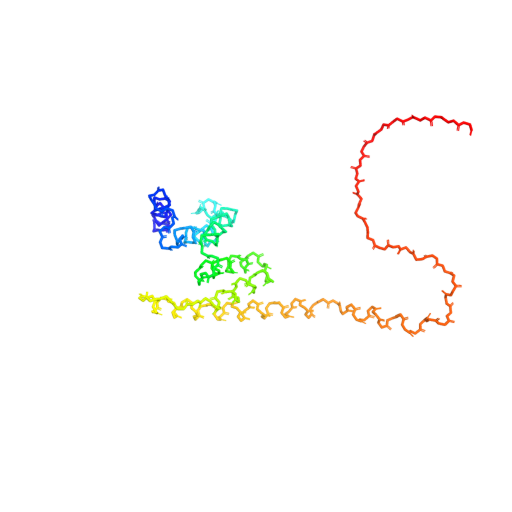A A 1 87 ? -2.398 -6.225 -7.255 1.00 98.50 87 ALA A O 1
ATOM 678 N N . PHE A 1 88 ? -0.605 -5.488 -8.356 1.00 98.62 88 PHE A N 1
ATOM 679 C CA . PHE A 1 88 ? -1.380 -4.664 -9.283 1.00 98.62 88 PHE A CA 1
ATOM 680 C C . PHE A 1 88 ? -2.300 -5.477 -10.202 1.00 98.62 88 PHE A C 1
ATOM 682 O O . PHE A 1 88 ? -3.424 -5.049 -10.466 1.00 98.62 88 PHE A O 1
ATOM 689 N N . ALA A 1 89 ? -1.880 -6.659 -10.656 1.00 98.06 89 ALA A N 1
ATOM 690 C CA . ALA A 1 89 ? -2.743 -7.563 -11.412 1.00 98.06 89 ALA A CA 1
ATOM 691 C C . ALA A 1 89 ? -3.953 -8.005 -10.575 1.00 98.06 89 ALA A C 1
ATOM 693 O O . ALA A 1 89 ? -5.079 -8.013 -11.074 1.00 98.06 89 ALA A O 1
ATOM 694 N N . LYS A 1 90 ? -3.741 -8.285 -9.283 1.00 98.06 90 LYS A N 1
ATOM 695 C CA . LYS A 1 90 ? -4.826 -8.605 -8.352 1.00 98.06 90 LYS A CA 1
ATOM 696 C C . LYS A 1 90 ? -5.771 -7.418 -8.142 1.00 98.06 90 LYS A C 1
ATOM 698 O O . LYS A 1 90 ? -6.982 -7.578 -8.250 1.00 98.06 90 LYS A O 1
ATOM 703 N N . ALA A 1 91 ? -5.224 -6.215 -7.964 1.00 97.88 91 ALA A N 1
ATOM 704 C CA . ALA A 1 91 ? -6.011 -4.985 -7.871 1.00 97.88 91 ALA A CA 1
ATOM 705 C C . ALA A 1 91 ? -6.869 -4.742 -9.130 1.00 97.88 91 ALA A C 1
ATOM 707 O O . ALA A 1 91 ? -8.009 -4.294 -9.031 1.00 97.88 91 ALA A O 1
ATOM 708 N N . ALA A 1 92 ? -6.349 -5.060 -10.321 1.00 97.56 92 ALA A N 1
ATOM 709 C CA . ALA A 1 92 ? -7.071 -4.878 -11.581 1.00 97.56 92 ALA A CA 1
ATOM 710 C C . ALA A 1 92 ? -8.291 -5.806 -11.692 1.00 97.56 92 ALA A C 1
ATOM 712 O O . ALA A 1 92 ? -9.320 -5.398 -12.240 1.00 97.56 92 ALA A O 1
ATOM 713 N N . ALA A 1 93 ? -8.181 -7.014 -11.133 1.00 97.00 93 ALA A N 1
ATOM 714 C CA . ALA A 1 93 ? -9.233 -8.025 -11.104 1.00 97.00 93 ALA A CA 1
ATOM 715 C C . ALA A 1 93 ? -10.307 -7.785 -10.024 1.00 97.00 93 ALA A C 1
ATOM 717 O O . ALA A 1 93 ? -11.322 -8.478 -10.026 1.00 97.00 93 ALA A O 1
ATOM 718 N N . ALA A 1 94 ? -10.116 -6.813 -9.124 1.00 95.69 94 ALA A N 1
ATOM 719 C CA . ALA A 1 94 ? -11.069 -6.516 -8.057 1.00 95.69 94 ALA A CA 1
ATOM 720 C C . ALA A 1 94 ? -12.464 -6.171 -8.610 1.00 95.69 94 ALA A C 1
ATOM 722 O O . ALA A 1 94 ? -12.590 -5.477 -9.627 1.00 95.69 94 ALA A O 1
ATOM 723 N N . ALA A 1 95 ? -13.519 -6.606 -7.920 1.00 92.69 95 ALA A N 1
ATOM 724 C CA . ALA A 1 95 ? -14.897 -6.309 -8.305 1.00 92.69 95 ALA A CA 1
ATOM 725 C C . ALA A 1 95 ? -15.236 -4.810 -8.116 1.00 92.69 95 ALA A C 1
ATOM 727 O O . ALA A 1 95 ? -14.687 -4.156 -7.224 1.00 92.69 95 ALA A O 1
ATOM 728 N N . PRO A 1 96 ? -16.131 -4.224 -8.934 1.00 90.38 96 PRO A N 1
ATOM 729 C CA . PRO A 1 96 ? -16.642 -2.874 -8.698 1.00 90.38 96 PRO A CA 1
ATOM 730 C C . PRO A 1 96 ? -17.393 -2.777 -7.363 1.00 90.38 96 PRO A C 1
ATOM 732 O O . PRO A 1 96 ? -18.218 -3.637 -7.056 1.00 90.38 96 PRO A O 1
ATOM 735 N N . ARG A 1 97 ? -17.165 -1.705 -6.595 1.00 89.25 97 ARG A N 1
ATOM 736 C CA . ARG A 1 97 ? -17.868 -1.469 -5.324 1.00 89.25 97 ARG A CA 1
ATOM 737 C C . ARG A 1 97 ? -19.057 -0.514 -5.522 1.00 89.25 97 ARG A C 1
ATOM 739 O O . ARG A 1 97 ? -18.852 0.615 -5.986 1.00 89.25 97 ARG A O 1
ATOM 746 N N . PRO A 1 98 ? -20.297 -0.912 -5.174 1.00 88.50 98 PRO A N 1
ATOM 747 C CA . PRO A 1 98 ? -21.454 -0.019 -5.246 1.00 88.50 98 PRO A CA 1
ATOM 748 C C . PRO A 1 98 ? -21.233 1.266 -4.434 1.00 88.50 98 PRO A C 1
ATOM 750 O O . PRO A 1 98 ? -20.745 1.222 -3.308 1.00 88.50 98 PRO A O 1
ATOM 753 N N . GLY A 1 99 ? -21.560 2.425 -5.013 1.00 89.25 99 GLY A N 1
ATOM 754 C CA . GLY A 1 99 ? -21.407 3.734 -4.359 1.00 89.25 99 GLY A CA 1
ATOM 755 C C . GLY A 1 99 ? -19.982 4.305 -4.359 1.00 89.25 99 GLY A C 1
ATOM 756 O O . GLY A 1 99 ? -19.760 5.397 -3.841 1.00 89.25 99 GLY A O 1
ATOM 757 N N . ARG A 1 100 ? -19.007 3.600 -4.950 1.00 90.00 100 ARG A N 1
ATOM 758 C CA . ARG A 1 100 ? -17.591 4.012 -5.038 1.00 90.00 100 ARG A CA 1
ATOM 759 C C . ARG A 1 100 ? -17.102 4.184 -6.477 1.00 90.00 100 ARG A C 1
ATOM 761 O O . ARG A 1 100 ? -15.905 4.338 -6.692 1.00 90.00 100 ARG A O 1
ATOM 768 N N . GLN A 1 101 ? -17.995 4.209 -7.466 1.00 92.31 101 GLN A N 1
ATOM 769 C CA . GLN A 1 101 ? -17.634 4.126 -8.888 1.00 92.31 101 GLN A CA 1
ATOM 770 C C . GLN A 1 101 ? -16.656 5.227 -9.326 1.00 92.31 101 GLN A C 1
ATOM 772 O O . GLN A 1 101 ? -15.701 4.944 -10.043 1.00 92.31 101 GLN A O 1
ATOM 777 N N . ILE A 1 102 ? -16.858 6.466 -8.865 1.00 92.19 102 ILE A N 1
ATOM 778 C CA . ILE A 1 102 ? -15.980 7.600 -9.203 1.00 92.19 102 ILE A CA 1
ATOM 779 C C . ILE A 1 102 ? -14.579 7.405 -8.602 1.00 92.19 102 ILE A C 1
ATOM 781 O O . ILE A 1 102 ? -13.576 7.575 -9.296 1.00 92.19 102 ILE A O 1
ATOM 785 N N . ALA A 1 103 ? -14.502 7.008 -7.328 1.00 89.62 103 ALA A N 1
ATOM 786 C CA . ALA A 1 103 ? -13.232 6.753 -6.651 1.00 89.62 103 ALA A CA 1
ATOM 787 C C . ALA A 1 103 ? -12.486 5.564 -7.282 1.00 89.62 103 ALA A C 1
ATOM 789 O O . ALA A 1 103 ? -11.286 5.650 -7.549 1.00 89.62 103 ALA A O 1
ATOM 790 N N . ASP A 1 104 ? -13.209 4.484 -7.587 1.00 94.31 104 ASP A N 1
ATOM 791 C CA . ASP A 1 104 ? -12.664 3.284 -8.218 1.00 94.31 104 ASP A CA 1
ATOM 792 C C . ASP A 1 104 ? -12.173 3.574 -9.642 1.00 94.31 104 ASP A C 1
ATOM 794 O O . ASP A 1 104 ? -11.119 3.078 -10.034 1.00 94.31 104 ASP A O 1
ATOM 798 N N . ALA A 1 105 ? -12.878 4.411 -10.410 1.00 95.19 105 ALA A N 1
ATOM 799 C CA . ALA A 1 105 ? -12.435 4.829 -11.739 1.00 95.19 105 ALA A CA 1
ATOM 800 C C . ALA A 1 105 ? -11.102 5.592 -11.679 1.00 95.19 105 ALA A C 1
ATOM 802 O O . ALA A 1 105 ? -10.183 5.294 -12.447 1.00 95.19 105 ALA A O 1
ATOM 803 N N . GLY A 1 106 ? -10.963 6.524 -10.728 1.00 96.00 106 GLY A N 1
ATOM 804 C CA . GLY A 1 106 ? -9.702 7.232 -10.486 1.00 96.00 106 GLY A CA 1
ATOM 805 C C . GLY A 1 106 ? -8.569 6.270 -10.124 1.00 96.00 106 GLY A C 1
ATOM 806 O O . GLY A 1 106 ? -7.513 6.274 -10.760 1.00 96.00 106 GLY A O 1
ATOM 807 N N . ARG A 1 107 ? -8.823 5.369 -9.170 1.00 96.25 107 ARG A N 1
ATOM 808 C CA . ARG A 1 107 ? -7.844 4.372 -8.726 1.00 96.25 107 ARG A CA 1
ATOM 809 C C . ARG A 1 107 ? -7.426 3.421 -9.848 1.00 96.25 107 ARG A C 1
ATOM 811 O O . ARG A 1 107 ? -6.240 3.144 -9.999 1.00 96.25 107 ARG A O 1
ATOM 818 N N . ARG A 1 108 ? -8.365 2.957 -10.677 1.00 97.12 108 ARG A N 1
ATOM 819 C CA . ARG A 1 108 ? -8.080 2.084 -11.831 1.00 97.12 108 ARG A CA 1
ATOM 820 C C . ARG A 1 108 ? -7.240 2.785 -12.895 1.00 97.12 108 ARG A C 1
ATOM 822 O O . ARG A 1 108 ? -6.378 2.146 -13.496 1.00 97.12 108 ARG A O 1
ATOM 829 N N . LYS A 1 109 ? -7.438 4.090 -13.103 1.00 97.81 109 LYS A N 1
ATOM 830 C CA . LYS A 1 109 ? -6.599 4.882 -14.012 1.00 97.81 109 LYS A CA 1
ATOM 831 C C . LYS A 1 109 ? -5.154 4.959 -13.514 1.00 97.81 109 LYS A C 1
ATOM 833 O O . LYS A 1 109 ? -4.230 4.719 -14.288 1.00 97.81 109 LYS A O 1
ATOM 838 N N . GLU A 1 110 ? -4.956 5.252 -12.228 1.00 97.44 110 GLU A N 1
ATOM 839 C CA . GLU A 1 110 ? -3.620 5.258 -11.617 1.00 97.44 110 GLU A CA 1
ATOM 840 C C . GLU A 1 110 ? -2.965 3.873 -11.668 1.00 97.44 110 GLU A C 1
ATOM 842 O O . GLU A 1 110 ? -1.793 3.750 -12.025 1.00 97.44 110 GLU A O 1
ATOM 847 N N . LEU A 1 111 ? -3.734 2.829 -11.349 1.00 98.25 111 LEU A N 1
ATOM 848 C CA . LEU A 1 111 ? -3.302 1.437 -11.401 1.00 98.25 111 LEU A CA 1
ATOM 849 C C . LEU A 1 111 ? -2.784 1.064 -12.791 1.00 98.25 111 LEU A C 1
ATOM 851 O O . LEU A 1 111 ? -1.690 0.517 -12.900 1.00 98.25 111 LEU A O 1
ATOM 855 N N . ALA A 1 112 ? -3.539 1.378 -13.846 1.00 98.31 112 ALA A N 1
ATOM 856 C CA . ALA A 1 112 ? -3.150 1.063 -15.217 1.00 98.31 112 ALA A CA 1
ATOM 857 C C . ALA A 1 112 ? -1.816 1.726 -15.598 1.00 98.31 112 ALA A C 1
ATOM 859 O O . ALA A 1 112 ? -0.942 1.070 -16.165 1.00 98.31 112 ALA A O 1
ATOM 860 N N . ALA A 1 113 ? -1.631 2.999 -15.230 1.00 98.31 113 ALA A N 1
ATOM 861 C CA . ALA A 1 113 ? -0.387 3.721 -15.486 1.00 98.31 113 ALA A CA 1
ATOM 862 C C . ALA A 1 113 ? 0.807 3.106 -14.733 1.00 98.31 113 ALA A C 1
ATOM 864 O O . ALA A 1 113 ? 1.861 2.873 -15.324 1.00 98.31 113 ALA A O 1
ATOM 865 N N . LYS A 1 114 ? 0.639 2.793 -13.442 1.00 98.31 114 LYS A N 1
ATOM 866 C CA . LYS A 1 114 ? 1.705 2.201 -12.618 1.00 98.31 114 LYS A CA 1
ATOM 867 C C . LYS A 1 114 ? 2.043 0.772 -13.038 1.00 98.31 114 LYS A C 1
ATOM 869 O O . LYS A 1 114 ? 3.217 0.422 -13.084 1.00 98.31 114 LYS A O 1
ATOM 874 N N . LEU A 1 115 ? 1.045 -0.039 -13.384 1.00 98.38 115 LEU A N 1
ATOM 875 C CA . LEU A 1 115 ? 1.261 -1.403 -13.869 1.00 98.38 115 LEU A CA 1
ATOM 876 C C . LEU A 1 115 ? 2.020 -1.413 -15.203 1.00 98.38 115 LEU A C 1
ATOM 878 O O . LEU A 1 115 ? 2.896 -2.255 -15.399 1.00 98.38 115 LEU A O 1
ATOM 882 N N . ALA A 1 116 ? 1.725 -0.471 -16.103 1.00 98.19 116 ALA A N 1
ATOM 883 C CA . ALA A 1 116 ? 2.472 -0.321 -17.349 1.00 98.19 116 ALA A CA 1
ATOM 884 C C . ALA A 1 116 ? 3.952 0.020 -17.094 1.00 98.19 116 ALA A C 1
ATOM 886 O O . ALA A 1 116 ? 4.829 -0.613 -17.682 1.00 98.19 116 ALA A O 1
ATOM 887 N N . ASP A 1 117 ? 4.237 0.957 -16.181 1.00 98.00 117 ASP A N 1
ATOM 888 C CA . ASP A 1 117 ? 5.612 1.282 -15.774 1.00 98.00 117 ASP A CA 1
ATOM 889 C C . ASP A 1 117 ? 6.325 0.068 -15.159 1.00 98.00 117 ASP A C 1
ATOM 891 O O . ASP A 1 117 ? 7.403 -0.304 -15.617 1.00 98.00 117 ASP A O 1
ATOM 895 N N . VAL A 1 118 ? 5.694 -0.629 -14.207 1.00 98.25 118 VAL A N 1
ATOM 896 C CA . VAL A 1 118 ? 6.256 -1.845 -13.588 1.00 98.25 118 VAL A CA 1
ATOM 897 C C . VAL A 1 118 ? 6.624 -2.894 -14.637 1.00 98.25 118 VAL A C 1
ATOM 899 O O . VAL A 1 118 ? 7.732 -3.431 -14.613 1.00 98.25 118 VAL A O 1
ATOM 902 N N . ARG A 1 119 ? 5.732 -3.162 -15.597 1.00 97.62 119 ARG A N 1
ATOM 903 C CA . ARG A 1 119 ? 6.000 -4.112 -16.687 1.00 97.62 119 ARG A CA 1
ATOM 904 C C . ARG A 1 119 ? 7.142 -3.656 -17.587 1.00 97.62 119 ARG A C 1
ATOM 906 O O . ARG A 1 119 ? 7.961 -4.480 -17.990 1.00 97.62 119 ARG A O 1
ATOM 913 N N . ALA A 1 120 ? 7.248 -2.357 -17.858 1.00 97.50 120 ALA A N 1
ATOM 914 C CA . ALA A 1 120 ? 8.374 -1.807 -18.604 1.00 97.50 120 ALA A CA 1
ATOM 915 C C . ALA A 1 120 ? 9.704 -1.964 -17.842 1.00 97.50 120 ALA A C 1
ATOM 917 O O . ALA A 1 120 ? 10.723 -2.286 -18.454 1.00 97.50 120 ALA A O 1
ATOM 918 N N . GLN A 1 121 ? 9.715 -1.774 -16.517 1.00 97.25 121 GLN A N 1
ATOM 919 C CA . GLN A 1 121 ? 10.907 -2.012 -15.693 1.00 97.25 121 GLN A CA 1
ATOM 920 C C . GLN A 1 121 ? 11.291 -3.495 -15.667 1.00 97.25 121 GLN A C 1
ATOM 922 O O . GLN A 1 121 ? 12.464 -3.818 -15.847 1.00 97.25 121 GLN A O 1
ATOM 927 N N . LEU A 1 122 ? 10.317 -4.400 -15.533 1.00 95.94 122 LEU A N 1
ATOM 928 C CA . LEU A 1 122 ? 10.553 -5.843 -15.625 1.00 95.94 122 LEU A CA 1
ATOM 929 C C . LEU A 1 122 ? 11.170 -6.233 -16.969 1.00 95.94 122 LEU A C 1
ATOM 931 O O . LEU A 1 122 ? 12.180 -6.930 -16.987 1.00 95.94 122 LEU A O 1
ATOM 935 N N . ALA A 1 123 ? 10.631 -5.735 -18.084 1.00 95.50 123 ALA A N 1
ATOM 936 C CA . ALA A 1 123 ? 11.174 -6.013 -19.412 1.00 95.50 123 ALA A CA 1
ATOM 937 C C . ALA A 1 123 ? 12.637 -5.555 -19.549 1.00 95.50 123 ALA A C 1
ATOM 939 O O . ALA A 1 123 ? 13.470 -6.308 -20.050 1.00 95.50 123 ALA A O 1
ATOM 940 N N . LYS A 1 124 ? 12.973 -4.361 -19.035 1.00 95.00 124 LYS A N 1
ATOM 941 C CA . LYS A 1 124 ? 14.358 -3.850 -19.005 1.00 95.00 124 LYS A CA 1
ATOM 942 C C . LYS A 1 124 ? 15.288 -4.711 -18.154 1.00 95.00 124 LYS A C 1
ATOM 944 O O . LYS A 1 124 ? 16.475 -4.801 -18.454 1.00 95.00 124 LYS A O 1
ATOM 949 N N . LEU A 1 125 ? 14.790 -5.279 -17.058 1.00 90.75 125 LEU A N 1
ATOM 950 C CA . LEU A 1 125 ? 15.580 -6.164 -16.204 1.00 90.75 125 LEU A CA 1
ATOM 951 C C . LEU A 1 125 ? 15.814 -7.510 -16.882 1.00 90.75 125 LEU A C 1
ATOM 953 O O . LEU A 1 125 ? 16.947 -7.980 -16.896 1.00 90.75 125 LEU A O 1
ATOM 957 N N . VAL A 1 126 ? 14.782 -8.079 -17.508 1.00 87.25 126 VAL A N 1
ATOM 958 C CA . VAL A 1 126 ? 14.895 -9.326 -18.274 1.00 87.25 126 VAL A CA 1
ATOM 959 C C . VAL A 1 126 ? 15.868 -9.162 -19.440 1.00 87.25 126 VAL A C 1
ATOM 961 O O . VAL A 1 126 ? 16.740 -10.003 -19.610 1.00 87.25 126 VAL A O 1
ATOM 964 N N . SER A 1 127 ? 15.811 -8.048 -20.176 1.00 85.44 127 SER A N 1
ATOM 965 C CA . SER A 1 127 ? 16.727 -7.787 -21.297 1.00 85.44 127 SER A CA 1
ATOM 966 C C . SER A 1 127 ? 18.183 -7.536 -20.880 1.00 85.44 127 SER A C 1
ATOM 968 O O . SER A 1 127 ? 19.056 -7.465 -21.738 1.00 85.44 127 SER A O 1
ATOM 970 N N . ARG A 1 128 ? 18.450 -7.308 -19.587 1.00 83.62 128 ARG A N 1
ATOM 971 C CA . ARG A 1 128 ? 19.807 -7.120 -19.041 1.00 83.62 128 ARG A CA 1
ATOM 972 C C . ARG A 1 128 ? 20.398 -8.404 -18.471 1.00 83.62 128 ARG A C 1
ATOM 974 O O . ARG A 1 128 ? 21.593 -8.424 -18.180 1.00 83.62 128 ARG A O 1
ATOM 981 N N . LEU A 1 129 ? 19.588 -9.440 -18.263 1.00 70.69 129 LEU A N 1
ATOM 982 C CA . LEU A 1 129 ? 20.098 -10.729 -17.821 1.00 70.69 129 LEU A CA 1
ATOM 983 C C . LEU A 1 129 ? 20.852 -11.363 -18.995 1.00 70.69 129 LEU A C 1
ATOM 985 O O . LEU A 1 129 ? 20.301 -11.417 -20.094 1.00 70.69 129 LEU A O 1
ATOM 989 N N . PRO A 1 130 ? 22.102 -11.820 -18.803 1.00 65.50 130 PRO A N 1
ATOM 990 C CA . PRO A 1 130 ? 22.784 -12.573 -19.839 1.00 65.50 130 PRO A CA 1
ATOM 991 C C . PRO A 1 130 ? 21.951 -13.816 -20.136 1.00 65.50 130 PRO A C 1
ATOM 993 O O . PRO A 1 130 ? 21.568 -14.543 -19.216 1.00 65.50 130 PRO A O 1
ATOM 996 N N . ASP A 1 131 ? 21.656 -14.033 -21.413 1.00 61.97 131 ASP A N 1
ATOM 997 C CA . ASP A 1 131 ? 20.923 -15.194 -21.894 1.00 61.97 131 ASP A CA 1
ATOM 998 C C . ASP A 1 131 ? 21.546 -16.477 -21.323 1.00 61.97 131 ASP A C 1
ATOM 1000 O O . ASP A 1 131 ? 22.581 -16.953 -21.789 1.00 61.97 131 ASP A O 1
ATOM 1004 N N . CYS A 1 132 ? 20.913 -17.096 -20.321 1.00 50.88 132 CYS A N 1
ATOM 1005 C CA . CYS A 1 132 ? 21.308 -18.434 -19.868 1.00 50.88 132 CYS A CA 1
ATOM 1006 C C . CYS A 1 132 ? 21.169 -19.468 -21.005 1.00 50.88 132 CYS A C 1
ATOM 1008 O O . CYS A 1 132 ? 21.802 -20.524 -20.971 1.00 50.88 132 CYS A O 1
ATOM 1010 N N . THR A 1 133 ? 20.398 -19.153 -22.051 1.00 54.78 133 THR A N 1
ATOM 1011 C CA . THR A 1 133 ? 20.334 -19.911 -23.306 1.00 54.78 133 THR A CA 1
ATOM 1012 C C . THR A 1 133 ? 21.645 -19.860 -24.101 1.00 54.78 133 THR A C 1
ATOM 1014 O O . THR A 1 133 ? 21.960 -20.837 -24.777 1.00 54.78 133 THR A O 1
ATOM 1017 N N . ALA A 1 134 ? 22.478 -18.823 -23.948 1.00 49.41 134 ALA A N 1
ATOM 1018 C CA . ALA A 1 134 ? 23.837 -18.813 -24.495 1.00 49.41 134 ALA A CA 1
ATOM 1019 C C . ALA A 1 134 ? 24.773 -19.788 -23.748 1.00 49.41 134 ALA A C 1
ATOM 1021 O O . ALA A 1 134 ? 25.650 -20.391 -24.367 1.00 49.41 134 ALA A O 1
ATOM 1022 N N . CYS A 1 135 ? 24.543 -20.040 -22.451 1.00 44.62 135 CYS A N 1
ATOM 1023 C CA . CYS A 1 135 ? 25.224 -21.120 -21.721 1.00 44.62 135 CYS A CA 1
ATOM 1024 C C . CYS A 1 135 ? 24.733 -22.515 -22.144 1.00 44.62 135 CYS A C 1
ATOM 1026 O O . CYS A 1 135 ? 25.539 -23.441 -22.234 1.00 44.62 135 CYS A O 1
ATOM 1028 N N . ALA A 1 136 ? 23.445 -22.674 -22.473 1.00 49.44 136 ALA A N 1
ATOM 1029 C CA . ALA A 1 136 ? 22.919 -23.937 -23.001 1.00 49.44 136 ALA A CA 1
ATOM 1030 C C . ALA A 1 136 ? 23.467 -24.267 -24.407 1.00 49.44 136 ALA A C 1
ATOM 1032 O O . ALA A 1 136 ? 23.659 -25.437 -24.738 1.00 49.44 136 ALA A O 1
ATOM 1033 N N . PHE A 1 137 ? 23.791 -23.253 -25.220 1.00 41.91 137 PHE A N 1
ATOM 1034 C CA . PHE A 1 137 ? 24.311 -23.447 -26.580 1.00 41.91 137 PHE A CA 1
ATOM 1035 C C . PHE A 1 137 ? 25.822 -23.735 -26.651 1.00 41.91 137 PHE A C 1
ATOM 1037 O O . PHE A 1 137 ? 26.315 -24.192 -27.682 1.00 41.91 137 PHE A O 1
ATOM 1044 N N . CYS A 1 138 ? 26.563 -23.556 -25.553 1.00 39.16 138 CYS A N 1
ATOM 1045 C CA . CYS A 1 138 ? 27.976 -23.945 -25.480 1.00 39.16 138 CYS A CA 1
ATOM 1046 C C . CYS A 1 138 ? 28.168 -25.454 -25.199 1.00 39.16 138 CYS A C 1
ATOM 1048 O O . CYS A 1 138 ? 29.264 -25.981 -25.364 1.00 39.16 138 CYS A O 1
ATOM 1050 N N . TRP A 1 139 ? 27.102 -26.174 -24.819 1.00 38.81 139 TRP A N 1
ATOM 1051 C CA . TRP A 1 139 ? 27.172 -27.593 -24.436 1.00 38.81 139 TRP A CA 1
ATOM 1052 C C . TRP A 1 139 ? 26.816 -28.597 -25.543 1.00 38.81 139 TRP A C 1
ATOM 1054 O O . TRP A 1 139 ? 27.026 -29.790 -25.354 1.00 38.81 139 TRP A O 1
ATOM 1064 N N . LEU A 1 140 ? 26.335 -28.164 -26.715 1.00 39.97 140 LEU A N 1
ATOM 1065 C CA . LEU A 1 140 ? 25.947 -29.081 -27.807 1.00 39.97 140 LEU A CA 1
ATOM 1066 C C . LEU A 1 140 ? 27.007 -29.266 -28.907 1.00 39.97 140 LEU A C 1
ATOM 1068 O O . LEU A 1 140 ? 26.836 -30.130 -29.763 1.00 39.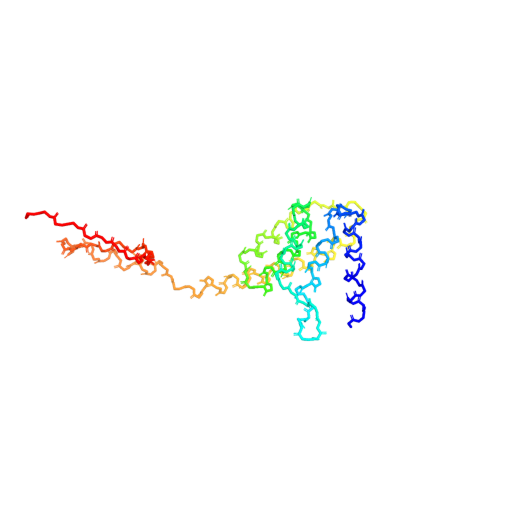97 140 LEU A O 1
ATOM 1072 N N . LYS A 1 141 ? 28.131 -28.532 -28.875 1.00 42.38 141 LYS A N 1
ATOM 1073 C CA . LYS A 1 141 ? 29.269 -28.748 -29.799 1.00 42.38 141 LYS A CA 1
ATOM 1074 C C . LYS A 1 141 ? 30.439 -29.551 -29.215 1.00 42.38 141 LYS A C 1
ATOM 1076 O O . LYS A 1 141 ? 31.385 -29.845 -29.937 1.00 42.38 141 LYS A O 1
ATOM 1081 N N . THR A 1 142 ? 30.364 -29.972 -27.955 1.00 46.50 142 THR A N 1
ATOM 1082 C CA . THR A 1 142 ? 31.469 -30.650 -27.243 1.00 46.50 142 THR A CA 1
ATOM 1083 C C . THR A 1 142 ? 31.085 -32.012 -26.657 1.00 46.50 142 THR A C 1
ATOM 1085 O O . THR A 1 142 ? 31.817 -32.562 -25.840 1.00 46.50 142 THR A O 1
ATOM 1088 N N . ILE A 1 143 ? 29.982 -32.619 -27.111 1.00 51.69 143 ILE A N 1
ATOM 1089 C CA . ILE A 1 143 ? 29.536 -33.945 -26.635 1.00 51.69 143 ILE A CA 1
ATOM 1090 C C . ILE A 1 143 ? 30.369 -35.111 -27.215 1.00 51.69 143 ILE A C 1
ATOM 1092 O O . ILE A 1 143 ? 30.255 -36.230 -26.730 1.00 51.69 143 ILE A O 1
ATOM 1096 N N . PHE A 1 144 ? 31.283 -34.890 -28.171 1.00 43.47 144 PHE A N 1
ATOM 1097 C CA . PHE A 1 144 ? 32.054 -35.999 -28.764 1.00 43.47 144 PHE A CA 1
ATOM 1098 C C . PHE A 1 144 ? 33.494 -36.194 -28.257 1.00 43.47 144 PHE A C 1
ATOM 1100 O O . PHE A 1 144 ? 34.175 -37.060 -28.790 1.00 43.47 144 PHE A O 1
ATOM 1107 N N . HIS A 1 145 ? 34.003 -35.451 -27.263 1.00 43.22 145 HIS A N 1
ATOM 1108 C CA . HIS A 1 145 ? 35.423 -35.609 -26.865 1.00 43.22 145 HIS A CA 1
ATOM 1109 C C . HIS A 1 145 ? 35.756 -35.561 -25.366 1.00 43.22 145 HIS A C 1
ATOM 1111 O O . HIS A 1 145 ? 36.934 -35.548 -25.020 1.00 43.22 145 HIS A O 1
ATOM 1117 N N . TRP A 1 146 ? 34.779 -35.579 -24.453 1.00 37.69 146 TRP A N 1
ATOM 1118 C CA . TRP A 1 146 ? 35.085 -35.405 -23.024 1.00 37.69 146 TRP A CA 1
ATOM 1119 C C . TRP A 1 146 ? 34.397 -36.412 -22.096 1.00 37.69 146 TRP A C 1
ATOM 1121 O O . TRP A 1 146 ? 33.806 -36.075 -21.073 1.00 37.69 146 TRP A O 1
ATOM 1131 N N . ALA A 1 147 ? 34.520 -37.696 -22.430 1.00 46.91 147 ALA A N 1
ATOM 1132 C CA . ALA A 1 147 ? 34.357 -38.772 -21.458 1.00 46.91 147 ALA A CA 1
ATOM 1133 C C . ALA A 1 147 ? 35.636 -38.881 -20.607 1.00 46.91 147 ALA A C 1
ATOM 1135 O O . ALA A 1 147 ? 36.529 -39.649 -20.956 1.00 46.91 147 ALA A O 1
ATOM 1136 N N . LYS A 1 148 ? 35.731 -38.073 -19.538 1.00 49.19 148 LYS A N 1
ATOM 1137 C CA . LYS A 1 148 ? 36.543 -38.246 -18.304 1.00 49.19 148 LYS A CA 1
ATOM 1138 C C . LYS A 1 148 ? 36.929 -36.878 -17.728 1.00 49.19 148 LYS A C 1
ATOM 1140 O O . LYS A 1 148 ? 38.071 -36.454 -17.850 1.00 49.19 148 LYS A O 1
ATOM 1145 N N . ALA A 1 149 ? 36.010 -36.227 -17.026 1.00 41.25 149 ALA A N 1
ATOM 1146 C CA . ALA A 1 149 ? 36.335 -35.694 -15.707 1.00 41.25 149 ALA A CA 1
ATOM 1147 C C . ALA A 1 149 ? 35.072 -35.273 -14.951 1.00 41.25 149 ALA A C 1
ATOM 1149 O O . ALA A 1 149 ? 34.071 -34.821 -15.498 1.00 41.25 149 ALA A O 1
ATOM 1150 N N . SER A 1 150 ? 35.143 -35.522 -13.657 1.00 49.91 150 SER A N 1
ATOM 1151 C CA . SER A 1 150 ? 34.152 -35.318 -12.617 1.00 49.91 150 SER A CA 1
ATOM 1152 C C . SER A 1 150 ? 33.568 -33.901 -12.641 1.00 49.91 150 SER A C 1
ATOM 1154 O O . SER A 1 150 ? 34.290 -32.925 -12.455 1.00 49.91 150 SER A O 1
ATOM 1156 N N . ALA A 1 151 ? 32.253 -33.784 -12.825 1.00 46.16 151 ALA A N 1
ATOM 1157 C CA . ALA A 1 151 ? 31.542 -32.518 -12.686 1.00 46.16 151 ALA A CA 1
ATOM 1158 C C . ALA A 1 151 ? 31.468 -32.093 -11.203 1.00 46.16 151 ALA A C 1
ATOM 1160 O O . ALA A 1 151 ? 31.005 -32.891 -10.378 1.00 46.16 151 ALA A O 1
ATOM 1161 N N . PRO A 1 152 ? 31.841 -30.855 -10.826 1.00 40.06 152 PRO A N 1
ATOM 1162 C CA . PRO A 1 152 ? 31.456 -30.306 -9.536 1.00 40.06 152 PRO A CA 1
ATOM 1163 C C . PRO A 1 152 ? 29.995 -29.839 -9.606 1.00 40.06 152 PRO A C 1
ATOM 1165 O O . PRO A 1 152 ? 29.596 -29.098 -10.504 1.00 40.06 152 PRO A O 1
ATOM 1168 N N . ARG A 1 153 ? 29.178 -30.286 -8.647 1.00 41.44 153 ARG A N 1
ATOM 1169 C CA . ARG A 1 153 ? 27.811 -29.790 -8.449 1.00 41.44 153 ARG A CA 1
ATOM 1170 C C . ARG A 1 153 ? 27.892 -28.369 -7.894 1.00 41.44 153 ARG A C 1
ATOM 1172 O O . ARG A 1 153 ? 28.363 -28.173 -6.777 1.00 41.44 153 ARG A O 1
ATOM 1179 N N . CYS A 1 154 ? 27.418 -27.385 -8.648 1.00 32.59 154 CYS A N 1
ATOM 1180 C CA . CYS A 1 154 ? 27.191 -26.044 -8.122 1.00 32.59 154 CYS A CA 1
ATOM 1181 C C . CYS A 1 154 ? 25.932 -26.044 -7.241 1.00 32.59 154 CYS A C 1
ATOM 1183 O O . CYS A 1 154 ? 24.840 -26.295 -7.745 1.00 32.59 154 CYS A O 1
ATOM 1185 N N . GLY A 1 155 ? 26.085 -25.731 -5.948 1.00 40.00 155 GLY A N 1
ATOM 1186 C CA . GLY A 1 155 ? 24.983 -25.273 -5.094 1.00 40.00 155 GLY A CA 1
ATOM 1187 C C . GLY A 1 155 ? 24.926 -25.858 -3.679 1.00 40.00 155 GLY A C 1
ATOM 1188 O O . GLY A 1 155 ? 24.112 -26.736 -3.422 1.00 40.00 155 GLY A O 1
ATOM 1189 N N . ALA A 1 156 ? 25.711 -25.315 -2.743 1.00 35.25 156 ALA A N 1
ATOM 1190 C CA . ALA A 1 156 ? 25.354 -25.249 -1.318 1.00 35.25 156 ALA A CA 1
ATOM 1191 C C . ALA A 1 156 ? 26.141 -24.104 -0.633 1.00 35.25 156 ALA A C 1
ATOM 1193 O O . ALA A 1 156 ? 27.334 -23.960 -0.908 1.00 35.25 156 ALA A O 1
ATOM 1194 N N . PRO A 1 157 ? 25.516 -23.266 0.220 1.00 41.81 157 PRO A N 1
ATOM 1195 C CA . PRO A 1 157 ? 26.202 -22.173 0.915 1.00 41.81 157 PRO A CA 1
ATOM 1196 C C . PRO A 1 157 ? 27.089 -22.697 2.062 1.00 41.81 157 PRO A C 1
ATOM 1198 O O . PRO A 1 157 ? 26.801 -23.762 2.615 1.00 41.81 157 PRO A O 1
ATOM 1201 N N . PRO A 1 158 ? 28.136 -21.962 2.487 1.00 41.88 158 PRO A N 1
ATOM 1202 C CA . PRO A 1 158 ? 28.964 -22.391 3.606 1.00 41.88 158 PRO A CA 1
ATOM 1203 C C . PRO A 1 158 ? 28.237 -22.142 4.936 1.00 41.88 158 PRO A C 1
ATOM 1205 O O . PRO A 1 158 ? 28.145 -21.008 5.407 1.00 41.88 158 PRO A O 1
ATOM 1208 N N . MET A 1 159 ? 27.747 -23.208 5.577 1.00 36.19 159 MET A N 1
ATOM 1209 C CA . MET A 1 159 ? 27.453 -23.178 7.010 1.00 36.19 159 MET A CA 1
ATOM 1210 C C . MET A 1 159 ? 28.769 -23.182 7.787 1.00 36.19 159 MET A C 1
ATOM 1212 O O . MET A 1 159 ? 29.537 -24.140 7.760 1.00 36.19 159 MET A O 1
ATOM 1216 N N . ARG A 1 160 ? 29.011 -22.085 8.497 1.00 39.53 160 ARG A N 1
ATOM 1217 C CA . ARG A 1 160 ? 30.075 -21.932 9.483 1.00 39.53 160 ARG A CA 1
ATOM 1218 C C . ARG A 1 160 ? 29.543 -22.477 10.811 1.00 39.53 160 ARG A C 1
ATOM 1220 O O . ARG A 1 160 ? 28.700 -21.830 11.420 1.00 39.53 160 ARG A O 1
ATOM 1227 N N . TRP A 1 161 ? 30.023 -23.637 11.255 1.00 34.25 161 TRP A N 1
ATOM 1228 C CA . TRP A 1 161 ? 29.879 -24.079 12.644 1.00 34.25 161 TRP A CA 1
ATOM 1229 C C . TRP A 1 161 ? 31.258 -24.330 13.244 1.00 34.25 161 TRP A C 1
ATOM 1231 O O . TRP A 1 161 ? 32.078 -25.096 12.748 1.00 34.25 161 TRP A O 1
ATOM 1241 N N . THR A 1 162 ? 31.502 -23.569 14.297 1.00 40.41 162 THR A N 1
ATOM 1242 C CA . THR A 1 162 ? 32.607 -23.625 15.239 1.00 40.41 162 THR A CA 1
ATOM 1243 C C . THR A 1 162 ? 32.605 -24.932 16.031 1.00 40.41 162 THR A C 1
ATOM 1245 O O . THR A 1 162 ? 31.607 -25.237 16.669 1.00 40.41 162 THR A O 1
ATOM 1248 N N . GLY A 1 163 ? 33.765 -25.589 16.101 1.00 34.53 163 GLY A N 1
ATOM 1249 C CA . GLY A 1 163 ? 34.284 -26.172 17.341 1.00 34.53 163 GLY A CA 1
ATOM 1250 C C . GLY A 1 163 ? 33.809 -27.564 17.789 1.00 34.53 163 GLY A C 1
ATOM 1251 O O . GLY A 1 163 ? 32.625 -27.854 17.872 1.00 34.53 163 GLY A O 1
ATOM 1252 N N . CYS A 1 164 ? 34.814 -28.306 18.268 1.00 30.00 164 CYS A N 1
ATOM 1253 C CA . CYS A 1 164 ? 34.806 -29.358 19.292 1.00 30.00 164 CYS A CA 1
ATOM 1254 C C . CYS A 1 164 ? 34.806 -30.852 18.896 1.00 30.00 164 CYS A C 1
ATOM 1256 O O . CYS A 1 164 ? 33.866 -31.383 18.322 1.00 30.00 164 CYS A O 1
ATOM 1258 N N . MET A 1 165 ? 35.859 -31.496 19.429 1.00 35.53 165 MET A N 1
ATOM 1259 C CA . MET A 1 165 ? 35.984 -32.869 19.943 1.00 35.53 165 MET A CA 1
ATOM 1260 C C . MET A 1 165 ? 36.435 -34.002 19.003 1.00 35.53 165 MET A C 1
ATOM 1262 O O . MET A 1 165 ? 35.664 -34.644 18.305 1.00 35.53 165 MET A O 1
ATOM 1266 N N . THR A 1 166 ? 37.748 -34.260 19.086 1.00 46.22 166 THR A N 1
ATOM 1267 C CA . THR A 1 166 ? 38.384 -35.549 19.436 1.00 46.22 166 THR A CA 1
ATOM 1268 C C . THR A 1 166 ? 37.586 -36.841 19.224 1.00 46.22 166 THR A C 1
ATOM 1270 O O . THR A 1 166 ? 36.638 -37.091 19.960 1.00 46.22 166 THR A O 1
ATOM 1273 N N . ALA A 1 167 ? 38.131 -37.750 18.410 1.00 38.88 167 ALA A N 1
ATOM 1274 C CA . ALA A 1 167 ? 38.322 -39.154 18.792 1.00 38.88 167 ALA A CA 1
ATOM 1275 C C . ALA A 1 167 ? 39.297 -39.859 17.830 1.00 38.88 167 ALA A C 1
ATOM 1277 O O . ALA A 1 167 ? 39.086 -39.918 16.623 1.00 38.88 167 ALA A O 1
ATOM 1278 N N . SER A 1 168 ? 40.368 -40.384 18.423 1.00 38.94 168 SER A N 1
ATOM 1279 C CA . SER A 1 168 ? 41.211 -41.482 17.937 1.00 38.94 168 SER A CA 1
ATOM 1280 C C . SER A 1 168 ? 40.368 -42.704 17.558 1.00 38.94 168 SER A C 1
ATOM 1282 O O . SER A 1 168 ? 39.368 -42.922 18.231 1.00 38.94 168 SER A O 1
ATOM 1284 N N . VAL A 1 169 ? 40.790 -43.508 16.570 1.00 40.81 169 VAL A N 1
ATOM 1285 C CA . VAL A 1 169 ? 40.980 -44.976 16.680 1.00 40.81 169 VAL A CA 1
ATOM 1286 C C . VAL A 1 169 ? 41.703 -45.499 15.421 1.00 40.81 169 VAL A C 1
ATOM 1288 O O . VAL A 1 169 ? 41.158 -45.412 14.327 1.00 40.81 169 VAL A O 1
ATOM 1291 N N . ARG A 1 170 ? 42.874 -46.106 15.681 1.00 41.97 170 ARG A N 1
ATOM 1292 C CA . ARG A 1 170 ? 43.690 -47.086 14.921 1.00 41.97 170 ARG A CA 1
ATOM 1293 C C . ARG A 1 170 ? 44.252 -46.724 13.551 1.00 41.97 170 ARG A C 1
ATOM 1295 O O . ARG A 1 170 ? 43.491 -46.680 12.567 1.00 41.97 170 ARG A O 1
#

pLDDT: mean 83.04, std 23.11, range [30.0, 98.69]